Protein AF-A0A537DT27-F1 (afdb_monomer_lite)

Radius of gyration: 20.29 Å; chains: 1; bounding box: 50×45×39 Å

Foldseek 3Di:
DDPPPPLPPPPWDWDWDADPQFIWIATPVRDIDTDRYPVVVVCVVCVVSVHDDDPPPPPQDVVNVVVVVVVVVVVVVVD

Secondary structure (DSSP, 8-state):
--------------EEEEETTEEEEE-TTS-EEEESSHHHHHHHHHHHHT-----------HHHHHHHHHHHHHHHH--

pLDDT: mean 75.41, std 15.42, range [37.59, 93.69]

Sequence (79 aa):
MDKFSTIRKIKLSYKIDQVENGWTVTTMDGTVFVFPDAREMTEWFCMVVGVPFQYKKMELDPLEEEIRKLTKATASLLA

Structure (mmCIF, N/CA/C/O backbone):
data_AF-A0A537DT27-F1
#
_entry.id   AF-A0A537DT27-F1
#
loop_
_atom_site.group_PDB
_atom_site.id
_atom_site.type_symbol
_atom_site.label_atom_id
_atom_site.label_alt_id
_atom_site.label_comp_id
_atom_site.label_asym_id
_atom_site.label_entity_id
_atom_site.label_seq_id
_atom_site.pdbx_PDB_ins_code
_atom_site.Cartn_x
_atom_site.Cartn_y
_atom_site.Cartn_z
_atom_site.occupancy
_atom_site.B_iso_or_equiv
_atom_site.auth_seq_id
_atom_site.auth_comp_id
_atom_site.auth_asym_id
_atom_site.auth_atom_id
_atom_site.pdbx_PDB_model_num
ATOM 1 N N . MET A 1 1 ? -18.131 33.481 2.040 1.00 37.59 1 MET A N 1
ATOM 2 C CA . MET A 1 1 ? -18.420 32.412 3.020 1.00 37.59 1 MET A CA 1
ATOM 3 C C . MET A 1 1 ? -17.974 31.115 2.375 1.00 37.59 1 MET A C 1
ATOM 5 O O . MET A 1 1 ? -18.738 30.486 1.653 1.00 37.59 1 MET A O 1
ATOM 9 N N . ASP A 1 2 ? -16.685 30.818 2.511 1.00 44.34 2 ASP A N 1
ATOM 10 C CA . ASP A 1 2 ? -16.033 29.716 1.810 1.00 44.34 2 ASP A CA 1
ATOM 11 C C . ASP A 1 2 ? -16.405 28.383 2.451 1.00 44.34 2 ASP A C 1
ATOM 13 O O . ASP A 1 2 ? -16.316 28.196 3.666 1.00 44.34 2 ASP A O 1
ATOM 17 N N . LYS A 1 3 ? -16.884 27.466 1.609 1.00 49.44 3 LYS A N 1
ATOM 18 C CA . LYS A 1 3 ? -17.257 26.101 1.976 1.00 49.44 3 LYS A CA 1
ATOM 19 C C . LYS A 1 3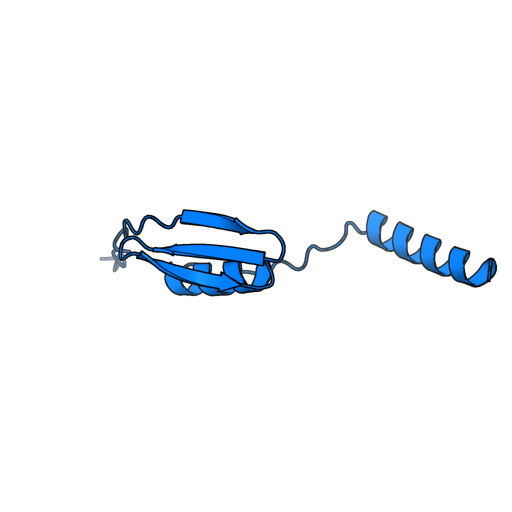 ? -15.986 25.328 2.326 1.00 49.44 3 LYS A C 1
ATOM 21 O O . LYS A 1 3 ? -15.447 24.605 1.493 1.00 49.44 3 LYS A O 1
ATOM 26 N N . PHE A 1 4 ? -15.504 25.475 3.557 1.00 49.53 4 PHE A N 1
ATOM 27 C CA . PHE A 1 4 ? -14.507 24.571 4.113 1.00 49.53 4 PHE A CA 1
ATOM 28 C C . PHE A 1 4 ? -15.134 23.181 4.194 1.00 49.53 4 PHE A C 1
ATOM 30 O O . PHE A 1 4 ? -15.912 22.877 5.101 1.00 49.53 4 PHE A O 1
ATOM 37 N N . SER A 1 5 ? -14.820 22.348 3.198 1.00 49.09 5 SER A N 1
ATOM 38 C CA . SER A 1 5 ? -15.046 20.911 3.253 1.00 49.09 5 SER A CA 1
ATOM 39 C C . SER A 1 5 ? -14.351 20.422 4.517 1.00 49.09 5 SER A C 1
ATOM 41 O O . SER A 1 5 ? -13.124 20.389 4.601 1.00 49.09 5 SER A O 1
ATOM 43 N N . THR A 1 6 ? -15.137 20.180 5.563 1.00 47.06 6 THR A N 1
ATOM 44 C CA . THR A 1 6 ? -14.623 19.703 6.839 1.00 47.06 6 THR A CA 1
ATOM 45 C C . THR A 1 6 ? -14.203 18.264 6.601 1.00 47.06 6 THR A C 1
ATOM 47 O O . THR A 1 6 ? -15.016 17.347 6.709 1.00 47.06 6 THR A O 1
ATOM 50 N N . ILE A 1 7 ? -12.945 18.070 6.201 1.00 55.09 7 ILE A N 1
ATOM 51 C CA . ILE A 1 7 ? -12.330 16.751 6.107 1.00 55.09 7 ILE A CA 1
ATOM 52 C C . ILE A 1 7 ? -12.366 16.197 7.528 1.00 55.09 7 ILE A C 1
ATOM 54 O O . ILE A 1 7 ? -11.602 16.616 8.400 1.00 55.09 7 ILE A O 1
ATOM 58 N N . ARG A 1 8 ? -13.330 15.311 7.798 1.00 46.72 8 ARG A N 1
ATOM 59 C CA . ARG A 1 8 ? -13.404 14.602 9.073 1.00 46.72 8 ARG A CA 1
ATOM 60 C C . ARG A 1 8 ? -12.065 13.891 9.239 1.00 46.72 8 ARG A C 1
ATOM 62 O O . ARG A 1 8 ? -11.700 13.078 8.397 1.00 46.72 8 ARG A O 1
ATOM 69 N N . LYS A 1 9 ? -11.324 14.206 10.305 1.00 49.62 9 LYS A N 1
ATOM 70 C CA . LYS A 1 9 ? -10.131 13.441 10.685 1.00 49.62 9 LYS A CA 1
ATOM 71 C C . LYS A 1 9 ? -10.595 12.052 11.095 1.00 49.62 9 LYS A C 1
ATOM 73 O O . LYS A 1 9 ? -10.974 11.828 12.243 1.00 49.62 9 LYS A O 1
ATOM 78 N N . ILE A 1 10 ? -10.616 11.138 10.137 1.00 52.97 10 ILE A N 1
ATOM 79 C CA . ILE A 1 10 ? -10.857 9.733 10.394 1.00 52.97 10 ILE A CA 1
ATOM 80 C C . ILE A 1 10 ? -9.626 9.224 11.158 1.00 52.97 10 ILE A C 1
ATOM 82 O O . ILE A 1 10 ? -8.568 8.993 10.580 1.00 52.97 10 ILE A O 1
ATOM 86 N N . LYS A 1 11 ? -9.741 9.105 12.485 1.00 52.38 11 LYS A N 1
ATOM 87 C CA . LYS A 1 11 ? -8.794 8.362 13.330 1.00 52.38 11 LYS A CA 1
ATOM 88 C C . LYS A 1 11 ? -8.999 6.862 13.060 1.00 52.38 11 LYS A C 1
ATOM 90 O O . LYS A 1 11 ? -9.536 6.148 13.897 1.00 52.38 11 LYS A O 1
ATOM 95 N N . LEU A 1 12 ? -8.644 6.392 11.867 1.00 62.91 12 LEU A N 1
ATOM 96 C CA . LEU A 1 12 ? -8.476 4.963 11.612 1.00 62.91 12 LEU A CA 1
ATOM 97 C C . LEU A 1 12 ? -7.003 4.653 11.866 1.00 62.91 12 LEU A C 1
ATOM 99 O O . LEU A 1 12 ? -6.124 5.140 11.158 1.00 62.91 12 LEU A O 1
ATOM 103 N N . SER A 1 13 ? -6.726 3.919 12.938 1.00 75.62 13 SER A N 1
ATOM 104 C CA . SER A 1 13 ? -5.403 3.353 13.182 1.00 75.62 13 SER A CA 1
ATOM 105 C C . SER A 1 13 ? -5.261 2.092 12.341 1.00 75.62 13 SER A C 1
ATOM 107 O O . SER A 1 13 ? -5.996 1.128 12.531 1.00 75.62 13 SER A O 1
ATOM 109 N N . TYR A 1 14 ? -4.328 2.124 11.398 1.00 84.12 14 TYR A N 1
ATOM 110 C CA . TYR A 1 14 ? -3.925 0.969 10.606 1.00 84.12 14 TYR A CA 1
ATOM 111 C C . TYR A 1 14 ? -2.580 0.472 11.123 1.00 84.12 14 TYR A C 1
ATOM 113 O O . TYR A 1 14 ? -1.714 1.283 11.460 1.00 84.12 14 TYR A O 1
ATOM 121 N N . LYS A 1 15 ? -2.395 -0.845 11.162 1.00 89.38 15 LYS A N 1
ATOM 122 C CA . LYS A 1 15 ? -1.087 -1.462 11.376 1.00 89.38 15 LYS A CA 1
ATOM 123 C C . LYS A 1 15 ? -0.588 -1.997 10.041 1.00 89.38 15 LYS A C 1
ATOM 125 O O . LYS A 1 15 ? -1.288 -2.783 9.411 1.00 89.38 15 LYS A O 1
ATOM 130 N N . ILE A 1 16 ? 0.584 -1.545 9.610 1.00 90.19 16 ILE A N 1
ATOM 131 C CA . ILE A 1 16 ? 1.223 -1.998 8.373 1.00 90.19 16 ILE A CA 1
ATOM 132 C C . ILE A 1 16 ? 2.460 -2.796 8.769 1.00 90.19 16 ILE A C 1
ATOM 134 O O . ILE A 1 16 ? 3.338 -2.257 9.441 1.00 90.19 16 ILE A O 1
ATOM 138 N N . ASP A 1 17 ? 2.521 -4.058 8.359 1.00 91.56 17 ASP A N 1
ATOM 139 C CA . ASP A 1 17 ? 3.657 -4.945 8.609 1.00 91.56 17 ASP A CA 1
ATOM 140 C C . ASP A 1 17 ? 4.192 -5.493 7.279 1.00 91.56 17 ASP A C 1
ATOM 142 O 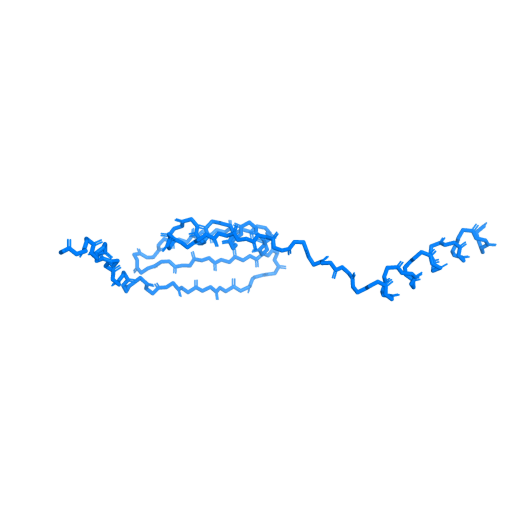O . ASP A 1 17 ? 3.420 -5.816 6.371 1.00 91.56 17 ASP A O 1
ATOM 146 N N . GLN A 1 18 ? 5.517 -5.603 7.169 1.00 91.12 18 GLN A N 1
ATOM 147 C CA . GLN A 1 18 ? 6.175 -6.313 6.075 1.00 91.12 18 GLN A CA 1
ATOM 148 C C . GLN A 1 18 ? 6.295 -7.797 6.443 1.00 91.12 18 GLN A C 1
ATOM 150 O O . GLN A 1 18 ? 6.743 -8.135 7.539 1.00 91.12 18 GLN A O 1
ATOM 155 N N . VAL A 1 19 ? 5.909 -8.676 5.522 1.00 90.38 19 VAL A N 1
ATOM 156 C CA . VAL A 1 19 ? 6.017 -10.138 5.649 1.00 90.38 19 VAL A CA 1
ATOM 157 C C . VAL A 1 19 ? 6.939 -10.688 4.559 1.00 90.38 19 VAL A C 1
ATOM 159 O O . VAL A 1 19 ? 7.276 -9.966 3.623 1.00 90.38 19 VAL A O 1
ATOM 162 N N . GLU A 1 20 ? 7.349 -11.958 4.660 1.00 85.00 20 GLU A N 1
ATOM 163 C CA . GLU A 1 20 ? 8.366 -12.561 3.773 1.00 85.00 20 GLU A CA 1
ATOM 164 C C . GLU A 1 20 ? 8.130 -12.310 2.275 1.00 85.00 20 GLU A C 1
ATOM 166 O O . GLU A 1 20 ? 9.087 -12.083 1.543 1.00 85.00 20 GLU A O 1
ATOM 171 N N . ASN A 1 21 ? 6.868 -12.297 1.829 1.00 86.69 21 ASN A N 1
ATOM 172 C CA . ASN A 1 21 ? 6.498 -12.153 0.418 1.00 86.69 21 ASN A CA 1
ATOM 173 C C . ASN A 1 21 ? 5.532 -10.987 0.150 1.00 86.69 21 ASN A C 1
ATOM 175 O O . ASN A 1 21 ? 4.757 -11.048 -0.804 1.00 86.69 21 ASN A O 1
ATOM 179 N N . GLY A 1 22 ? 5.512 -9.954 0.999 1.00 92.19 22 GLY A N 1
ATOM 180 C CA . GLY A 1 22 ? 4.621 -8.819 0.764 1.00 92.19 22 GLY A CA 1
ATOM 181 C C . GLY A 1 22 ? 4.349 -7.937 1.974 1.00 92.19 22 GLY A C 1
ATOM 182 O O . GLY A 1 22 ? 5.185 -7.763 2.861 1.00 92.19 22 GLY A O 1
ATOM 183 N N . TRP A 1 23 ? 3.149 -7.367 1.989 1.00 93.69 23 TRP A N 1
ATOM 184 C CA . TRP A 1 23 ? 2.708 -6.377 2.962 1.00 93.69 23 TRP A CA 1
ATOM 185 C C . TRP A 1 23 ? 1.339 -6.734 3.502 1.00 93.69 23 TRP A C 1
ATOM 187 O O . TRP A 1 23 ? 0.459 -7.165 2.758 1.00 93.69 23 TRP A O 1
ATOM 197 N N . THR A 1 24 ? 1.141 -6.503 4.792 1.00 93.06 24 THR A N 1
ATOM 198 C CA . THR A 1 24 ? -0.161 -6.668 5.430 1.00 93.06 24 THR A CA 1
ATOM 199 C C . THR A 1 24 ? -0.630 -5.361 6.035 1.00 93.06 24 THR A C 1
ATOM 201 O O . THR A 1 24 ? 0.143 -4.693 6.720 1.00 93.06 24 THR A O 1
ATOM 2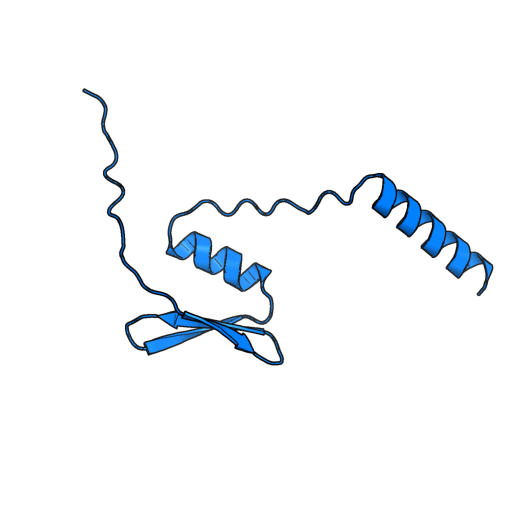04 N N . VAL A 1 25 ? -1.899 -5.019 5.816 1.00 92.00 25 VAL A N 1
ATOM 205 C CA . VAL A 1 25 ? -2.564 -3.895 6.480 1.00 92.00 25 VAL A CA 1
ATOM 206 C C . VAL A 1 25 ? -3.679 -4.438 7.361 1.00 92.00 25 VAL A C 1
ATOM 208 O O . VAL A 1 25 ? -4.633 -5.029 6.864 1.00 92.00 25 VAL A O 1
ATOM 211 N N . THR A 1 26 ? -3.558 -4.230 8.670 1.00 91.62 26 THR A N 1
ATOM 212 C CA . THR A 1 26 ? -4.559 -4.625 9.666 1.00 91.62 26 THR A CA 1
ATOM 213 C C . THR A 1 26 ? -5.341 -3.404 10.125 1.00 91.62 26 THR A C 1
ATOM 215 O O . THR A 1 26 ? -4.761 -2.398 10.547 1.00 91.62 26 THR A O 1
ATOM 218 N N . THR A 1 27 ? -6.661 -3.490 10.045 1.00 88.25 27 THR A N 1
ATOM 219 C CA . THR A 1 27 ? -7.595 -2.466 10.516 1.00 88.25 27 THR A CA 1
ATOM 220 C C . THR A 1 27 ? -8.024 -2.730 11.964 1.00 88.25 27 THR A C 1
ATOM 222 O O . THR A 1 27 ? -7.799 -3.802 12.523 1.00 88.25 27 THR A O 1
ATOM 225 N N . MET A 1 28 ? -8.651 -1.738 12.603 1.00 85.19 28 MET A N 1
ATOM 226 C CA . MET A 1 28 ? -9.067 -1.820 14.016 1.00 85.19 28 MET A CA 1
ATOM 227 C C . MET A 1 28 ? -10.106 -2.903 14.314 1.00 85.19 28 MET A C 1
ATOM 229 O O . MET A 1 28 ? -10.160 -3.408 15.430 1.00 85.19 28 MET A O 1
ATOM 233 N N . ASP A 1 29 ? -10.936 -3.246 13.337 1.00 86.81 29 ASP A N 1
ATOM 234 C CA . ASP A 1 29 ? -11.924 -4.325 13.402 1.00 86.81 29 ASP A CA 1
ATOM 235 C C . ASP A 1 29 ? -11.297 -5.719 13.216 1.00 86.81 29 ASP A C 1
ATOM 237 O O . ASP A 1 29 ? -12.008 -6.718 13.246 1.00 86.81 29 ASP A O 1
ATOM 241 N N . GLY A 1 30 ? -9.971 -5.801 13.056 1.00 86.00 30 GLY A N 1
ATOM 242 C CA . GLY A 1 30 ? -9.244 -7.057 12.881 1.00 86.00 30 GLY A CA 1
ATOM 243 C C . GLY A 1 30 ? -9.244 -7.579 11.445 1.00 86.00 30 GLY A C 1
ATOM 244 O O . GLY A 1 30 ? -8.726 -8.669 11.205 1.00 86.00 30 GLY A O 1
ATOM 245 N N . THR A 1 31 ? -9.784 -6.821 10.486 1.00 89.06 31 THR A N 1
ATOM 246 C CA . THR A 1 31 ? -9.686 -7.167 9.066 1.00 89.06 31 THR A CA 1
ATOM 247 C C . THR A 1 31 ? -8.234 -7.016 8.598 1.00 89.06 31 THR A C 1
ATOM 249 O O . THR A 1 31 ? -7.560 -6.030 8.904 1.00 89.06 31 THR A O 1
ATOM 252 N N . VAL A 1 32 ? -7.736 -8.010 7.859 1.00 91.56 32 VAL A N 1
ATOM 253 C CA . VAL A 1 32 ? -6.357 -8.050 7.349 1.00 91.56 32 VAL A CA 1
ATOM 254 C C . VAL A 1 32 ? -6.382 -8.079 5.827 1.00 91.56 32 VAL A C 1
ATOM 256 O O . VAL A 1 32 ? -6.987 -8.964 5.224 1.00 91.56 32 VAL A O 1
ATOM 259 N N . PHE A 1 33 ? -5.689 -7.126 5.213 1.00 91.69 33 PHE A N 1
ATOM 260 C CA . PHE A 1 33 ? -5.450 -7.063 3.774 1.00 91.69 33 PHE A CA 1
ATOM 261 C C . PHE A 1 33 ? -4.011 -7.474 3.483 1.00 91.69 33 PHE A C 1
ATOM 263 O O . PHE A 1 33 ? -3.105 -7.057 4.202 1.00 91.69 33 PHE A O 1
ATOM 270 N N . VAL A 1 34 ? -3.801 -8.274 2.438 1.00 93.06 34 VAL A N 1
ATOM 271 C CA . VAL A 1 34 ? -2.480 -8.772 2.035 1.00 93.06 34 VAL A CA 1
ATOM 272 C C . VAL A 1 34 ? -2.183 -8.296 0.621 1.00 93.06 34 VAL A C 1
ATOM 274 O O . VAL A 1 34 ? -3.027 -8.429 -0.262 1.00 93.06 34 VAL A O 1
ATOM 277 N N . PHE A 1 35 ? -0.981 -7.770 0.416 1.00 93.56 35 PHE A N 1
ATOM 278 C CA . PHE A 1 35 ? -0.523 -7.234 -0.857 1.00 93.56 35 PHE A CA 1
ATOM 279 C C . PHE A 1 35 ? 0.821 -7.862 -1.236 1.00 93.56 35 PHE A C 1
ATOM 281 O O . PHE A 1 35 ? 1.712 -7.923 -0.386 1.00 93.56 35 PHE A O 1
ATOM 288 N N . PRO A 1 36 ? 0.998 -8.304 -2.491 1.00 90.00 36 PRO A N 1
ATOM 289 C CA . PRO A 1 36 ? 2.258 -8.874 -2.966 1.00 90.00 36 PRO A CA 1
ATOM 290 C C . PRO A 1 36 ? 3.364 -7.818 -3.120 1.00 90.00 36 PRO A C 1
ATOM 292 O O . PRO A 1 36 ? 4.542 -8.149 -3.041 1.00 90.00 36 PRO A O 1
ATOM 295 N N . ASP A 1 37 ? 2.998 -6.548 -3.319 1.00 89.06 37 ASP A N 1
ATOM 296 C CA . ASP A 1 37 ? 3.935 -5.442 -3.520 1.00 89.06 37 ASP A CA 1
ATOM 297 C C . ASP A 1 37 ? 3.553 -4.200 -2.695 1.00 89.06 37 ASP A C 1
ATOM 299 O O . ASP A 1 37 ? 2.380 -3.933 -2.414 1.00 89.06 37 ASP A O 1
ATOM 303 N N . ALA A 1 38 ? 4.565 -3.407 -2.333 1.00 86.31 38 ALA A N 1
ATOM 304 C CA . ALA A 1 38 ? 4.406 -2.154 -1.599 1.00 86.31 38 ALA A CA 1
ATOM 305 C C . ALA A 1 38 ? 3.577 -1.139 -2.392 1.00 86.31 38 ALA A C 1
ATOM 307 O O . ALA A 1 38 ? 2.842 -0.339 -1.809 1.00 86.31 38 ALA A O 1
ATOM 308 N N . ARG A 1 39 ? 3.686 -1.162 -3.725 1.00 88.00 39 ARG A N 1
ATOM 309 C CA . ARG A 1 39 ? 2.949 -0.246 -4.591 1.00 88.00 39 ARG A CA 1
ATOM 310 C C . ARG A 1 39 ? 1.449 -0.485 -4.511 1.00 88.00 39 ARG A C 1
ATOM 312 O O . ARG A 1 39 ? 0.717 0.468 -4.269 1.00 88.00 39 ARG A O 1
ATOM 319 N N . GLU A 1 40 ? 1.010 -1.732 -4.669 1.00 88.88 40 GLU A N 1
ATOM 320 C CA . GLU A 1 40 ? -0.412 -2.092 -4.594 1.00 88.88 40 GLU A CA 1
ATOM 321 C C . GLU A 1 40 ? -0.994 -1.760 -3.217 1.00 88.88 40 GLU A C 1
ATOM 323 O O . GLU A 1 40 ? -2.075 -1.179 -3.121 1.00 88.88 40 GLU A O 1
ATOM 328 N N . MET A 1 41 ? -0.232 -2.041 -2.153 1.00 92.25 41 MET A N 1
ATOM 329 C CA . MET A 1 41 ? -0.601 -1.660 -0.790 1.00 92.25 41 MET A CA 1
ATOM 330 C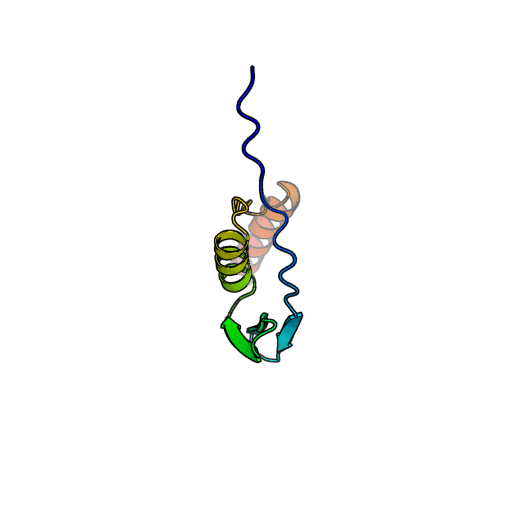 C . MET A 1 41 ? -0.780 -0.146 -0.651 1.00 92.25 41 MET A C 1
ATOM 332 O O . MET A 1 41 ? -1.775 0.309 -0.089 1.00 92.25 41 MET A O 1
ATOM 336 N N . THR A 1 42 ? 0.152 0.645 -1.191 1.00 87.81 42 THR A N 1
ATOM 337 C CA . THR A 1 42 ? 0.113 2.110 -1.081 1.00 87.81 42 THR A CA 1
ATOM 338 C C . THR A 1 42 ? -1.024 2.709 -1.909 1.00 87.81 42 THR A C 1
ATOM 340 O O . THR A 1 42 ? -1.719 3.602 -1.428 1.00 87.81 42 THR A O 1
ATOM 343 N N . GLU A 1 43 ? -1.256 2.196 -3.122 1.00 89.00 43 GLU A N 1
ATOM 344 C CA . GLU A 1 43 ? -2.385 2.578 -3.980 1.00 89.00 43 GLU A CA 1
ATOM 345 C C . GLU A 1 43 ? -3.715 2.354 -3.253 1.00 89.00 43 GLU A C 1
ATOM 347 O O . GLU A 1 43 ? -4.516 3.285 -3.111 1.00 89.00 43 GLU A O 1
ATOM 352 N N . TRP A 1 44 ? -3.912 1.148 -2.713 1.00 89.88 44 TRP A N 1
ATOM 353 C CA . TRP A 1 44 ? -5.093 0.806 -1.926 1.00 89.88 44 TRP A CA 1
ATOM 354 C C . TRP A 1 44 ? -5.228 1.691 -0.682 1.00 89.88 44 TRP A C 1
ATOM 356 O O . TRP A 1 44 ? -6.293 2.258 -0.435 1.00 89.88 44 TRP A O 1
ATOM 366 N N . PHE A 1 45 ? -4.149 1.869 0.083 1.00 87.25 45 PHE A N 1
ATOM 367 C CA . PHE A 1 45 ? -4.175 2.648 1.319 1.00 87.25 45 PHE A CA 1
ATOM 368 C C . PHE A 1 45 ? -4.577 4.099 1.053 1.00 87.25 45 PHE A C 1
ATOM 370 O O . PHE A 1 45 ? -5.467 4.624 1.721 1.00 87.25 45 PHE A O 1
ATOM 377 N N . CYS A 1 46 ? -3.985 4.730 0.038 1.00 86.56 46 CYS A N 1
ATOM 378 C CA . CYS A 1 46 ? -4.318 6.087 -0.385 1.00 86.56 46 CYS A CA 1
ATOM 379 C C . CYS A 1 46 ? -5.787 6.230 -0.805 1.00 86.56 46 CYS A C 1
ATOM 381 O O . CYS A 1 46 ? -6.431 7.207 -0.412 1.00 86.56 46 CYS A O 1
ATOM 383 N N . MET A 1 47 ? -6.342 5.248 -1.528 1.00 85.44 47 MET A N 1
ATOM 384 C CA . MET A 1 47 ? -7.775 5.220 -1.840 1.00 85.44 47 MET A CA 1
ATOM 385 C C . MET A 1 47 ? -8.632 5.182 -0.571 1.00 85.44 47 MET A C 1
ATOM 387 O O . MET A 1 47 ? -9.596 5.938 -0.462 1.00 85.44 47 MET A O 1
ATOM 391 N N . VAL A 1 48 ? -8.269 4.345 0.404 1.00 84.12 48 VAL A N 1
ATOM 392 C CA . VAL A 1 48 ? -9.024 4.181 1.654 1.00 84.12 48 VAL A CA 1
ATOM 393 C C . VAL A 1 48 ? -8.960 5.431 2.535 1.00 84.12 48 VAL A C 1
ATOM 395 O O . VAL A 1 48 ? -9.977 5.845 3.091 1.00 84.12 48 VAL A O 1
ATOM 398 N N . VAL A 1 49 ? -7.789 6.064 2.661 1.00 81.06 49 VAL A N 1
ATOM 399 C CA . VAL A 1 49 ? -7.639 7.292 3.462 1.00 81.06 49 VAL A CA 1
ATOM 400 C C . VAL A 1 49 ? -8.107 8.557 2.732 1.00 81.06 49 VAL A C 1
ATOM 402 O O . VAL A 1 49 ? -8.136 9.632 3.331 1.00 81.06 49 VAL A O 1
ATOM 405 N N . GLY A 1 50 ? -8.490 8.443 1.455 1.00 78.75 50 GLY A N 1
ATOM 406 C CA . GLY A 1 50 ? -8.962 9.560 0.637 1.00 78.75 50 GLY A CA 1
ATOM 407 C C . GLY A 1 50 ? -7.863 10.561 0.275 1.00 78.75 50 GLY A C 1
ATOM 408 O O . GLY A 1 50 ? -8.142 11.747 0.100 1.00 78.75 50 GLY A O 1
ATOM 409 N N . VAL A 1 51 ? -6.612 10.102 0.189 1.00 78.88 51 VAL A N 1
ATOM 410 C CA . VAL A 1 51 ? -5.456 10.929 -0.177 1.00 78.88 51 VAL A CA 1
ATOM 411 C C . VAL A 1 51 ? -5.065 10.594 -1.617 1.00 78.88 51 VAL A C 1
ATOM 413 O O . VAL A 1 51 ? -4.958 9.415 -1.951 1.00 78.88 51 VAL A O 1
ATOM 416 N N . PRO A 1 52 ? -4.845 11.587 -2.495 1.00 76.81 52 PRO A N 1
ATOM 417 C CA . PRO A 1 52 ? -4.438 11.312 -3.866 1.00 76.81 52 PRO A CA 1
ATOM 418 C C . PRO A 1 52 ? -3.097 10.573 -3.893 1.00 76.81 52 PRO A C 1
ATOM 420 O O . PRO A 1 52 ? -2.081 11.093 -3.429 1.00 76.81 52 PRO A O 1
ATOM 423 N N . PHE A 1 53 ? -3.088 9.371 -4.472 1.00 76.31 53 PHE A N 1
ATOM 424 C CA . PHE A 1 53 ? -1.854 8.653 -4.753 1.00 76.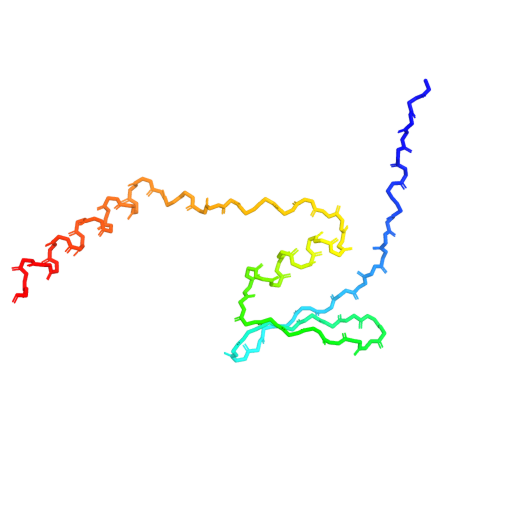31 53 PHE A CA 1
ATOM 425 C C . PHE A 1 53 ? -1.227 9.204 -6.029 1.00 76.31 53 PHE A C 1
ATOM 427 O O . PHE A 1 53 ? -1.692 8.942 -7.138 1.00 76.31 53 PHE A O 1
ATOM 434 N N . GLN A 1 54 ? -0.163 9.984 -5.881 1.00 73.12 54 GLN A N 1
ATOM 435 C CA . GLN A 1 54 ? 0.704 10.312 -7.001 1.00 73.12 54 GLN A CA 1
ATOM 436 C C . GLN A 1 54 ? 1.861 9.326 -6.988 1.00 73.12 54 GLN A C 1
ATOM 438 O O . GLN A 1 54 ? 2.828 9.514 -6.249 1.00 73.12 54 GLN A O 1
ATOM 44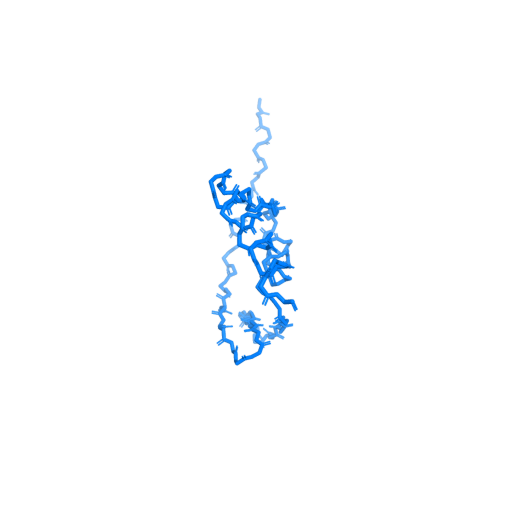3 N N . TYR A 1 55 ? 1.770 8.282 -7.816 1.00 64.94 55 TYR A N 1
ATOM 444 C CA . TYR A 1 55 ? 2.947 7.489 -8.143 1.00 64.94 55 TYR A CA 1
ATOM 445 C C . TYR A 1 55 ? 3.904 8.398 -8.909 1.00 64.94 55 TYR A C 1
ATOM 447 O O . TYR A 1 55 ? 3.834 8.517 -10.135 1.00 64.94 55 TYR A O 1
ATOM 455 N N . LYS A 1 56 ? 4.797 9.081 -8.190 1.00 63.09 56 LYS A N 1
ATOM 456 C CA . LYS A 1 56 ? 6.013 9.567 -8.820 1.00 63.09 56 LYS A CA 1
ATOM 457 C C . LYS A 1 56 ? 6.735 8.305 -9.255 1.00 63.09 56 LYS A C 1
ATOM 459 O O . LYS A 1 56 ? 7.294 7.599 -8.420 1.00 63.09 56 LYS A O 1
ATOM 464 N N . LYS A 1 57 ? 6.703 8.006 -10.561 1.00 57.31 57 LYS A N 1
ATOM 465 C CA . LYS A 1 57 ? 7.810 7.259 -11.157 1.00 57.31 57 LYS A CA 1
ATOM 466 C C . LYS A 1 57 ? 9.043 7.950 -10.604 1.00 57.31 57 LYS A C 1
ATOM 468 O O . LYS A 1 57 ? 9.171 9.157 -10.793 1.00 57.31 57 LYS A O 1
ATOM 473 N N . MET A 1 58 ? 9.843 7.228 -9.828 1.00 54.41 58 MET A N 1
ATOM 474 C CA . MET A 1 58 ? 11.185 7.674 -9.503 1.00 54.41 58 MET A CA 1
ATOM 475 C C . MET A 1 58 ? 11.795 8.019 -10.860 1.00 54.41 58 MET A C 1
ATOM 477 O O . MET A 1 58 ? 12.023 7.126 -11.677 1.00 54.41 58 MET A O 1
ATOM 481 N N . GLU A 1 59 ? 11.893 9.311 -11.170 1.00 56.12 59 GLU A N 1
ATOM 482 C CA . GLU A 1 59 ? 12.803 9.756 -12.205 1.00 56.12 59 GLU A CA 1
ATOM 483 C C . GLU A 1 59 ? 14.145 9.299 -11.660 1.00 56.12 59 GLU A C 1
ATOM 485 O O . GLU A 1 59 ? 14.595 9.791 -10.624 1.00 56.12 59 GLU A O 1
ATOM 490 N N . LEU A 1 60 ? 14.680 8.229 -12.254 1.00 55.53 60 LEU A N 1
ATOM 491 C CA . LEU A 1 60 ? 16.065 7.861 -12.023 1.00 55.53 60 LEU A CA 1
ATOM 492 C C . LEU A 1 60 ? 16.859 9.139 -12.243 1.00 55.53 60 LEU A C 1
ATOM 494 O O . LEU A 1 60 ? 16.615 9.852 -13.223 1.00 55.53 60 LEU A O 1
ATOM 498 N N . ASP A 1 61 ? 17.754 9.442 -11.308 1.00 64.38 61 ASP A N 1
ATOM 499 C CA . ASP A 1 61 ? 18.686 10.542 -11.488 1.00 64.38 61 ASP A CA 1
ATOM 500 C C . ASP A 1 61 ? 19.300 10.374 -12.892 1.00 64.38 61 ASP A C 1
ATOM 502 O O . ASP A 1 61 ? 19.684 9.247 -13.239 1.00 64.38 61 ASP A O 1
ATOM 506 N N . PRO A 1 62 ? 19.334 11.412 -13.749 1.00 72.12 62 PRO A N 1
ATOM 507 C CA . PRO A 1 62 ? 19.869 11.288 -15.103 1.00 72.12 62 PRO A CA 1
ATOM 508 C C . PRO A 1 62 ? 21.228 10.573 -15.141 1.00 72.12 62 PRO A C 1
ATOM 510 O O . PRO A 1 62 ? 21.506 9.811 -16.069 1.00 72.12 62 PRO A O 1
ATOM 513 N N . LEU A 1 63 ? 22.026 10.744 -14.080 1.00 73.44 63 LEU A N 1
ATOM 514 C CA . LEU A 1 63 ? 23.287 10.045 -13.870 1.00 73.44 63 LEU A CA 1
ATOM 515 C C . LEU A 1 63 ? 23.119 8.529 -13.649 1.00 73.44 63 LEU A C 1
ATOM 517 O O . LEU A 1 63 ? 23.845 7.738 -14.249 1.00 73.44 63 LEU A O 1
ATOM 521 N N . GLU A 1 64 ? 22.164 8.096 -12.823 1.00 72.00 64 GLU A N 1
ATOM 522 C CA . GLU A 1 64 ? 21.870 6.671 -12.610 1.00 72.00 64 GLU A CA 1
ATOM 523 C C . GLU A 1 64 ? 21.355 5.999 -13.888 1.00 72.00 64 GLU A C 1
ATOM 525 O O . GLU A 1 64 ? 21.681 4.840 -14.166 1.00 72.00 64 GLU A O 1
ATOM 530 N N . GLU A 1 65 ? 20.587 6.724 -14.706 1.00 79.50 65 GLU A N 1
ATOM 531 C CA . GLU A 1 65 ? 20.123 6.207 -15.989 1.00 79.50 65 GLU A CA 1
ATOM 532 C C . GLU A 1 65 ? 21.269 6.060 -17.007 1.00 79.50 65 GLU A C 1
ATOM 534 O O . GLU A 1 65 ? 21.330 5.051 -17.720 1.00 79.50 65 GLU A O 1
ATOM 539 N N . GLU A 1 66 ? 22.212 7.008 -17.052 1.00 78.75 66 GLU A N 1
ATOM 540 C CA . GLU A 1 66 ? 23.431 6.885 -17.862 1.00 78.75 66 GLU A CA 1
ATOM 541 C C . GLU A 1 66 ? 24.323 5.730 -17.402 1.00 78.75 66 GLU A C 1
ATOM 543 O O . GLU A 1 66 ? 24.754 4.925 -18.234 1.00 78.75 66 GLU A O 1
ATOM 548 N N . ILE A 1 67 ? 24.535 5.578 -16.090 1.00 81.19 67 ILE A N 1
ATOM 549 C CA . ILE A 1 67 ? 25.292 4.453 -15.524 1.00 81.19 67 ILE A CA 1
ATOM 550 C C . ILE A 1 67 ? 24.649 3.131 -15.949 1.00 81.19 67 ILE A C 1
ATOM 552 O O . ILE A 1 67 ? 25.333 2.240 -16.454 1.00 81.19 67 ILE A O 1
ATOM 556 N N . ARG A 1 68 ? 23.320 3.013 -15.849 1.00 75.56 68 ARG A N 1
ATOM 557 C CA . ARG A 1 68 ? 22.593 1.803 -16.255 1.00 75.56 68 ARG A CA 1
ATOM 558 C C . ARG A 1 68 ? 22.724 1.507 -17.751 1.00 75.56 68 ARG A C 1
ATOM 560 O O . ARG A 1 68 ? 22.858 0.340 -18.131 1.00 75.56 68 ARG A O 1
ATOM 567 N N . LYS A 1 69 ? 22.684 2.537 -18.606 1.00 81.62 69 LYS A N 1
ATOM 568 C CA . LYS A 1 69 ? 22.901 2.400 -20.058 1.00 81.62 69 LYS A CA 1
ATOM 569 C C . LYS A 1 69 ? 24.315 1.904 -20.355 1.00 81.62 69 LYS A C 1
ATOM 571 O O . LYS A 1 69 ? 24.462 0.961 -21.134 1.00 81.62 69 LYS A O 1
ATOM 576 N N . LEU A 1 70 ? 25.323 2.471 -19.692 1.00 80.75 70 LEU A N 1
ATOM 577 C CA . LEU A 1 70 ? 26.718 2.053 -19.825 1.00 80.75 70 LEU A CA 1
ATOM 578 C C . LEU A 1 70 ? 26.905 0.598 -19.392 1.00 80.75 70 LEU A C 1
ATOM 580 O O . LEU A 1 70 ? 27.374 -0.205 -20.191 1.00 80.75 70 LEU A O 1
ATOM 584 N N . THR A 1 71 ? 26.446 0.214 -18.197 1.00 75.50 71 THR A N 1
ATOM 585 C CA . THR A 1 71 ? 26.580 -1.166 -17.697 1.00 75.50 71 THR A CA 1
ATOM 586 C C . THR A 1 71 ? 25.925 -2.187 -18.630 1.00 75.50 71 THR A C 1
ATOM 588 O O . THR A 1 71 ? 26.484 -3.257 -18.870 1.00 75.50 71 THR A O 1
ATOM 591 N N . LYS A 1 72 ? 24.762 -1.860 -19.211 1.00 72.00 72 LYS A N 1
ATOM 592 C CA . LYS A 1 72 ? 24.061 -2.745 -20.154 1.00 72.00 72 LYS A CA 1
ATOM 593 C C . LYS A 1 72 ? 24.806 -2.894 -21.487 1.00 72.00 72 LYS A C 1
ATOM 595 O O . LYS A 1 72 ? 24.838 -3.991 -22.047 1.00 72.00 72 LYS A O 1
ATOM 600 N N . ALA A 1 73 ? 25.424 -1.820 -21.978 1.00 73.12 73 ALA A N 1
ATOM 601 C CA . ALA A 1 73 ? 26.261 -1.861 -23.174 1.00 73.12 73 ALA A CA 1
ATOM 602 C C . ALA A 1 73 ? 27.540 -2.683 -22.940 1.00 73.12 73 ALA A C 1
ATOM 604 O O . ALA A 1 73 ? 27.888 -3.520 -23.767 1.00 73.12 73 ALA A O 1
ATOM 605 N N . THR A 1 74 ? 28.196 -2.519 -21.787 1.00 68.75 74 THR A N 1
ATOM 606 C CA . THR A 1 74 ? 29.411 -3.274 -21.440 1.00 68.75 74 THR A CA 1
ATOM 607 C C . THR A 1 74 ? 29.130 -4.763 -21.244 1.00 68.75 74 THR A C 1
ATOM 609 O O . THR A 1 74 ? 29.887 -5.594 -21.734 1.00 68.75 74 THR A O 1
ATOM 612 N N . ALA A 1 75 ? 28.013 -5.120 -20.604 1.00 67.38 75 ALA A N 1
ATOM 613 C CA . ALA A 1 75 ? 27.599 -6.516 -20.455 1.00 67.38 75 ALA A CA 1
ATOM 614 C C . ALA A 1 75 ? 27.317 -7.202 -21.805 1.00 67.38 75 ALA A C 1
ATOM 616 O O . ALA A 1 75 ? 27.526 -8.401 -21.930 1.00 67.38 75 ALA A O 1
ATOM 617 N N . SER A 1 76 ? 26.885 -6.443 -22.819 1.00 60.97 76 SER A N 1
ATOM 618 C CA . SER A 1 76 ? 26.649 -6.964 -24.175 1.00 60.97 76 SER A CA 1
ATOM 619 C C . SER A 1 76 ? 27.932 -7.100 -25.006 1.00 60.97 76 SER A C 1
ATOM 621 O O . SER A 1 76 ? 27.926 -7.796 -26.010 1.00 60.97 76 SER A O 1
ATOM 623 N N . LEU A 1 77 ? 29.014 -6.419 -24.615 1.00 59.66 77 LEU A N 1
ATOM 624 C CA . LEU A 1 77 ? 30.331 -6.491 -25.264 1.00 59.66 77 LEU A CA 1
ATOM 625 C C . LEU A 1 77 ? 31.232 -7.586 -24.671 1.00 59.66 77 LEU A C 1
ATOM 627 O O . LEU A 1 77 ? 32.222 -7.960 -25.291 1.00 59.66 77 LEU A O 1
ATOM 631 N N . LEU A 1 78 ? 30.920 -8.050 -23.458 1.00 60.06 78 LEU A N 1
ATOM 632 C CA . LEU A 1 78 ? 31.656 -9.093 -22.734 1.00 60.06 78 LEU A CA 1
ATOM 633 C C . LEU A 1 78 ? 31.008 -10.488 -22.843 1.00 60.06 78 LEU A C 1
ATOM 635 O O . LEU A 1 78 ? 31.546 -11.436 -22.272 1.00 60.06 78 LEU A O 1
ATOM 639 N N . ALA A 1 79 ? 29.867 -10.597 -23.529 1.00 50.94 79 ALA A N 1
ATOM 640 C CA . ALA A 1 79 ? 29.163 -11.845 -23.837 1.00 50.94 79 ALA A CA 1
ATOM 641 C C . ALA A 1 79 ? 29.475 -12.299 -25.269 1.00 50.94 79 ALA A C 1
ATOM 643 O O . ALA A 1 79 ? 29.569 -13.528 -25.476 1.00 50.94 79 ALA A O 1
#